Protein AF-A0A2V9UIF7-F1 (afdb_monomer_lite)

Radius of gyration: 17.03 Å; chains: 1; bounding box: 39×54×39 Å

Foldseek 3Di:
DFPDWDFPPPDDPDPPPPCVQQFAPCWDWEDQPQWIWIQHLVQRKIWIQGNVVRDIAIAHEPNQLAQDQDADPVRHRDPRPCGFKGFRDWEAANVRKIKTKMWTFDPPDPVTFIKIFMWTWDGDDRHIYTHTDPPQIDTLQDFQHWHGFDYDPRAWTWGDTRPDNIITTDGDRD

Structure (mmCIF, N/CA/C/O backbone):
data_AF-A0A2V9UIF7-F1
#
_entry.id   AF-A0A2V9UIF7-F1
#
loop_
_atom_site.group_PDB
_atom_site.id
_atom_site.type_symbol
_atom_site.label_atom_id
_atom_site.label_alt_id
_atom_site.label_comp_id
_atom_site.label_asym_id
_atom_site.label_entity_id
_atom_site.label_seq_id
_atom_site.pdbx_PDB_ins_code
_atom_site.Cartn_x
_atom_site.Cartn_y
_atom_site.Cartn_z
_atom_site.occupancy
_atom_site.B_iso_or_equiv
_atom_site.auth_seq_id
_atom_site.auth_comp_id
_atom_site.auth_asym_id
_atom_site.auth_atom_id
_atom_site.pdbx_PDB_model_num
ATOM 1 N N . MET A 1 1 ? 5.497 -16.562 -3.223 1.00 36.31 1 MET A N 1
ATOM 2 C CA . MET A 1 1 ? 5.143 -17.591 -4.225 1.00 36.31 1 MET A CA 1
ATOM 3 C C . MET A 1 1 ? 3.773 -17.199 -4.780 1.00 36.31 1 MET A C 1
ATOM 5 O O . MET A 1 1 ? 2.935 -16.810 -3.976 1.00 36.31 1 MET A O 1
ATOM 9 N N . VAL A 1 2 ? 3.589 -17.128 -6.105 1.00 33.69 2 VAL A N 1
ATOM 10 C CA . VAL A 1 2 ? 2.301 -16.751 -6.736 1.00 33.69 2 VAL A CA 1
ATOM 11 C C . VAL A 1 2 ? 1.400 -17.982 -6.725 1.00 33.69 2 VAL A C 1
ATOM 13 O O . VAL A 1 2 ? 1.823 -19.019 -7.225 1.00 33.69 2 VAL A O 1
ATOM 16 N N . ASN A 1 3 ? 0.200 -17.877 -6.151 1.00 44.84 3 ASN A N 1
ATOM 17 C CA . ASN A 1 3 ? -0.698 -19.029 -6.002 1.00 44.84 3 ASN A CA 1
ATOM 18 C C . ASN A 1 3 ? -1.681 -19.198 -7.178 1.00 44.84 3 ASN A C 1
ATOM 20 O O . ASN A 1 3 ? -2.231 -20.285 -7.325 1.00 44.84 3 ASN A O 1
ATOM 24 N N . SER A 1 4 ? -1.890 -18.174 -8.021 1.00 43.47 4 SER A N 1
ATOM 25 C CA . SER A 1 4 ? -2.714 -18.252 -9.243 1.00 43.47 4 SER A CA 1
ATOM 26 C C . SER A 1 4 ? -2.662 -16.961 -10.084 1.00 43.47 4 SER A C 1
ATOM 28 O O . SER A 1 4 ? -2.287 -15.892 -9.592 1.00 43.47 4 SER A O 1
ATOM 30 N N . THR A 1 5 ? -3.049 -17.066 -11.361 1.00 46.19 5 THR A N 1
ATOM 31 C CA . THR A 1 5 ? -3.206 -15.971 -12.339 1.00 46.19 5 THR A CA 1
ATOM 32 C C . THR A 1 5 ? -4.644 -15.954 -12.861 1.00 46.19 5 THR A C 1
ATOM 34 O O . THR A 1 5 ? -5.160 -17.008 -13.227 1.00 46.19 5 THR A O 1
ATOM 37 N N . LEU A 1 6 ? -5.283 -14.782 -12.928 1.00 45.22 6 LEU A N 1
ATOM 38 C CA . LEU A 1 6 ? -6.579 -14.595 -13.599 1.00 45.22 6 LEU A CA 1
ATOM 39 C C . LEU A 1 6 ? -6.398 -13.663 -14.798 1.00 45.22 6 LEU A C 1
ATOM 41 O O . LEU A 1 6 ? -5.840 -12.568 -14.669 1.00 45.22 6 LEU A O 1
ATOM 45 N N . GLU A 1 7 ? -6.878 -14.095 -15.964 1.00 45.44 7 GLU A N 1
ATOM 46 C CA . GLU A 1 7 ? -6.898 -13.252 -17.156 1.00 45.44 7 GLU A CA 1
ATOM 47 C C . GLU A 1 7 ? -7.922 -12.124 -17.000 1.00 45.44 7 GLU A C 1
ATOM 49 O O . GLU A 1 7 ? -9.018 -12.304 -16.475 1.00 45.44 7 GLU A O 1
ATOM 54 N N . ARG A 1 8 ? -7.576 -10.925 -17.476 1.00 39.56 8 ARG A N 1
ATOM 55 C CA . ARG A 1 8 ? -8.423 -9.726 -17.372 1.00 39.56 8 ARG A CA 1
ATOM 56 C C . ARG A 1 8 ? -9.758 -9.849 -18.134 1.00 39.56 8 ARG A C 1
ATOM 58 O O . ARG A 1 8 ? -10.656 -9.049 -17.900 1.00 39.56 8 ARG A O 1
ATOM 65 N N . THR A 1 9 ? -9.881 -10.835 -19.017 1.00 45.59 9 THR A N 1
ATOM 66 C CA . THR A 1 9 ? -11.020 -11.104 -19.908 1.00 45.59 9 THR A CA 1
ATOM 67 C C . THR A 1 9 ? -12.223 -11.760 -19.223 1.00 45.59 9 THR A C 1
ATOM 69 O O . THR A 1 9 ? -13.304 -11.756 -19.801 1.00 45.59 9 THR A O 1
ATOM 72 N N . THR A 1 10 ? -12.083 -12.301 -18.006 1.00 41.44 10 THR A N 1
ATOM 73 C CA . THR A 1 10 ? -13.185 -12.986 -17.292 1.00 41.44 10 THR A CA 1
ATOM 74 C C . THR A 1 10 ? -14.168 -12.055 -16.588 1.00 41.44 10 THR A C 1
ATOM 76 O O . THR A 1 10 ? -15.170 -12.520 -16.051 1.00 41.44 10 THR A O 1
ATOM 79 N N . PHE A 1 11 ? -13.901 -10.752 -16.567 1.00 40.41 11 PHE A N 1
ATOM 80 C CA . PHE A 1 11 ? -14.814 -9.760 -16.015 1.00 40.41 11 PHE A CA 1
ATOM 81 C C . PHE A 1 11 ? -15.377 -8.945 -17.176 1.00 40.41 11 PHE A C 1
ATOM 83 O O . PHE A 1 11 ? -14.605 -8.458 -18.006 1.00 40.41 11 PHE A O 1
ATOM 90 N N . GLU A 1 12 ? -16.706 -8.794 -17.245 1.00 34.66 12 GLU A N 1
ATOM 91 C CA . GLU A 1 12 ? -17.315 -7.785 -18.119 1.00 34.66 12 GLU A CA 1
ATOM 92 C C . GLU A 1 12 ? -16.580 -6.455 -17.907 1.00 34.66 12 GLU A C 1
ATOM 94 O O . GLU A 1 12 ? -16.177 -6.183 -16.768 1.00 34.66 12 GLU A O 1
ATOM 99 N N . PRO A 1 13 ? -16.361 -5.638 -18.956 1.00 39.19 13 PRO A N 1
ATOM 100 C CA . PRO A 1 13 ? -15.733 -4.335 -18.812 1.00 39.19 13 PRO A CA 1
ATOM 101 C C . PRO A 1 13 ? -16.632 -3.468 -17.935 1.00 39.19 13 PRO A C 1
ATOM 103 O O . PRO A 1 13 ? -17.484 -2.726 -18.418 1.00 39.19 13 PRO A O 1
ATOM 106 N N . TRP A 1 14 ? -16.457 -3.580 -16.620 1.00 33.12 14 TRP A N 1
ATOM 107 C CA . TRP A 1 14 ? -17.004 -2.633 -15.680 1.00 33.12 14 TRP A CA 1
ATOM 108 C C . TRP A 1 14 ? -16.521 -1.267 -16.153 1.00 33.12 14 TRP A C 1
ATOM 110 O O . TRP A 1 14 ? -15.328 -1.135 -16.472 1.00 33.12 14 TRP A O 1
ATOM 120 N N . PRO A 1 15 ? -17.401 -0.250 -16.218 1.00 32.09 15 PRO A N 1
ATOM 121 C CA . PRO A 1 15 ? -16.902 1.108 -16.284 1.00 32.09 15 PRO A CA 1
ATOM 122 C C . PRO A 1 15 ? -15.867 1.209 -15.156 1.00 32.09 15 PRO A C 1
ATOM 124 O O . PRO A 1 15 ? -16.179 0.804 -14.028 1.00 32.09 15 PRO A O 1
ATOM 127 N N . PRO A 1 16 ? -14.618 1.620 -15.449 1.00 35.62 16 PRO A N 1
ATOM 128 C CA . PRO A 1 16 ? -13.604 1.764 -14.418 1.00 35.62 16 PRO A CA 1
ATOM 129 C C . PRO A 1 16 ? -14.256 2.541 -13.275 1.00 35.62 16 PRO A C 1
ATOM 131 O O . PRO A 1 16 ? -14.984 3.495 -13.582 1.00 35.62 16 PRO A O 1
ATOM 134 N N . PRO A 1 17 ? -14.096 2.120 -12.002 1.00 33.16 17 PRO A N 1
ATOM 135 C CA . PRO A 1 17 ? -14.650 2.874 -10.881 1.00 33.16 17 PRO A CA 1
ATOM 136 C C . PRO A 1 17 ? -14.362 4.349 -11.138 1.00 33.16 17 PRO A C 1
ATOM 138 O O . PRO A 1 17 ? -13.232 4.663 -11.518 1.00 33.16 17 PRO A O 1
ATOM 141 N N . ALA A 1 18 ? -15.416 5.176 -11.083 1.00 26.81 18 ALA A N 1
ATOM 142 C CA . ALA A 1 18 ? -15.435 6.537 -11.610 1.00 26.81 18 ALA A CA 1
ATOM 143 C C . ALA A 1 18 ? -14.057 7.199 -11.488 1.00 26.81 18 ALA A C 1
ATOM 145 O O . ALA A 1 18 ? -13.495 7.261 -10.396 1.00 26.81 18 ALA A O 1
ATOM 146 N N . PHE A 1 19 ? -13.515 7.657 -12.619 1.00 35.12 19 PHE A N 1
ATOM 147 C CA . PHE A 1 19 ? -12.157 8.194 -12.792 1.00 35.12 19 PHE A CA 1
ATOM 148 C C . PHE A 1 19 ? -11.817 9.436 -11.930 1.00 35.12 19 PHE A C 1
ATOM 150 O O . PHE A 1 19 ? -10.807 10.092 -12.170 1.00 35.12 19 PHE A O 1
ATOM 157 N N . SER A 1 20 ? -12.613 9.784 -10.918 1.00 27.03 20 SER A N 1
ATOM 158 C CA . SER A 1 20 ? -12.243 10.765 -9.900 1.00 27.03 20 SER A CA 1
ATOM 159 C C . SER A 1 20 ? -11.117 10.200 -9.023 1.00 27.03 20 SER A C 1
ATOM 161 O O . SER A 1 20 ? -11.326 9.224 -8.304 1.00 27.03 20 SER A O 1
ATOM 163 N N . GLY A 1 21 ? -9.924 10.797 -9.087 1.00 35.56 21 GLY A N 1
ATOM 164 C CA . GLY A 1 21 ? -8.754 10.377 -8.299 1.00 35.56 21 GLY A CA 1
ATOM 165 C C . GLY A 1 21 ? -7.797 9.428 -9.026 1.00 35.56 21 GLY A C 1
ATOM 166 O O . GLY A 1 21 ? -6.934 8.809 -8.397 1.00 35.56 21 GLY A O 1
ATOM 167 N N . HIS A 1 22 ? -7.919 9.292 -10.352 1.00 33.53 22 HIS A N 1
ATOM 168 C CA . HIS A 1 22 ? -6.868 8.647 -11.128 1.00 33.53 22 HIS A CA 1
ATOM 169 C C . HIS A 1 22 ? -5.583 9.471 -10.974 1.00 33.53 22 HIS A C 1
ATOM 171 O O . HIS A 1 22 ? -5.521 10.638 -11.333 1.00 33.53 22 HIS A O 1
ATOM 177 N N . ASP A 1 23 ? -4.590 8.817 -10.386 1.00 42.03 23 ASP A N 1
ATOM 178 C CA . ASP A 1 23 ? -3.227 9.261 -10.124 1.00 42.03 23 ASP A CA 1
ATOM 179 C C . ASP A 1 23 ? -2.872 9.841 -8.755 1.00 42.03 23 ASP A C 1
ATOM 181 O O . ASP A 1 23 ? -1.688 9.840 -8.408 1.00 42.03 23 ASP A O 1
ATOM 185 N N . PHE A 1 24 ? -3.853 10.157 -7.918 1.00 51.91 24 PHE A N 1
ATOM 186 C CA . PHE A 1 24 ? -3.606 10.854 -6.661 1.00 51.91 24 PHE A CA 1
ATOM 187 C C . PHE A 1 24 ? -4.573 10.360 -5.580 1.00 51.91 24 PHE A C 1
ATOM 189 O O . PHE A 1 24 ? -5.742 10.745 -5.575 1.00 51.91 24 PHE A O 1
ATOM 196 N N . PRO A 1 25 ? -4.158 9.442 -4.687 1.00 54.38 25 PRO A N 1
ATOM 197 C CA . PRO A 1 25 ? -4.992 9.051 -3.565 1.00 54.38 25 PRO A CA 1
ATOM 198 C C . PRO A 1 25 ? -4.930 10.135 -2.477 1.00 54.38 25 PRO A C 1
ATOM 200 O O . PRO A 1 25 ? -4.446 9.873 -1.381 1.00 54.38 25 PRO A O 1
ATOM 203 N N . ASP A 1 26 ? -5.418 11.344 -2.773 1.00 58.34 26 ASP A N 1
ATOM 204 C CA . ASP A 1 26 ? -5.576 12.449 -1.805 1.00 58.34 26 ASP A CA 1
ATOM 205 C C . ASP A 1 26 ? -6.397 11.969 -0.618 1.00 58.34 26 ASP A C 1
ATOM 207 O O . ASP A 1 26 ? -6.116 12.281 0.537 1.00 58.34 26 ASP A O 1
ATOM 211 N N . LEU A 1 27 ? -7.390 11.142 -0.943 1.00 59.88 27 LEU A N 1
ATOM 212 C CA . LEU A 1 27 ? -8.204 10.409 -0.010 1.00 59.88 27 LEU A CA 1
ATOM 213 C C . LEU A 1 27 ? -8.473 9.018 -0.582 1.00 59.88 27 LEU A C 1
ATOM 215 O O . LEU A 1 27 ? -9.134 8.865 -1.608 1.00 59.88 27 LEU A O 1
ATOM 219 N N . THR A 1 28 ? -7.967 7.976 0.071 1.00 72.50 28 THR A N 1
ATOM 220 C CA . THR A 1 28 ? -8.310 6.594 -0.281 1.00 72.50 28 THR A CA 1
ATOM 221 C C . THR A 1 28 ? -8.951 5.888 0.890 1.00 72.50 28 THR A C 1
ATOM 223 O O . THR A 1 28 ? -8.316 5.675 1.916 1.00 72.50 28 THR A O 1
ATOM 226 N N . MET A 1 29 ? -10.198 5.466 0.692 1.00 76.44 29 MET A N 1
ATOM 227 C CA . MET A 1 29 ? -10.956 4.683 1.659 1.00 76.44 29 MET A CA 1
ATOM 228 C C . MET A 1 29 ? -10.879 3.195 1.318 1.00 76.44 29 MET A C 1
ATOM 230 O O . MET A 1 29 ? -11.037 2.794 0.159 1.00 76.44 29 MET A O 1
ATOM 234 N N . ARG A 1 30 ? -10.645 2.364 2.331 1.00 79.19 30 ARG A N 1
ATOM 235 C CA . ARG A 1 30 ? -10.631 0.903 2.230 1.00 79.19 30 ARG A CA 1
ATOM 236 C C . ARG A 1 30 ? -11.383 0.306 3.403 1.00 79.19 30 ARG A C 1
ATOM 238 O O . ARG A 1 30 ? -11.119 0.646 4.550 1.00 79.19 30 ARG A O 1
ATOM 245 N N . CYS A 1 31 ? -12.292 -0.610 3.110 1.00 76.31 31 CYS A N 1
ATOM 246 C CA . CYS A 1 31 ? -13.005 -1.362 4.130 1.00 76.31 31 CYS A CA 1
ATOM 247 C C . CYS A 1 31 ? -12.380 -2.750 4.246 1.00 76.31 31 CYS A C 1
ATOM 249 O O . CYS A 1 31 ? -12.178 -3.414 3.233 1.00 76.31 31 CYS A O 1
ATOM 251 N N . ALA A 1 32 ? -12.119 -3.190 5.471 1.00 78.81 32 ALA A N 1
ATOM 252 C CA . ALA A 1 32 ? -11.783 -4.573 5.774 1.00 78.81 32 ALA A CA 1
ATOM 253 C C . ALA A 1 32 ? -12.613 -5.005 6.984 1.00 78.81 32 ALA A C 1
ATOM 255 O O . ALA A 1 32 ? -12.398 -4.558 8.114 1.00 78.81 32 ALA A O 1
ATOM 256 N N . ARG A 1 33 ? -13.632 -5.834 6.739 1.00 82.88 33 ARG A N 1
ATOM 257 C CA . ARG A 1 33 ? -14.637 -6.234 7.738 1.00 82.88 33 ARG A CA 1
ATOM 258 C C . ARG A 1 33 ? -15.260 -5.036 8.471 1.00 82.88 33 ARG A C 1
ATOM 260 O O . ARG A 1 33 ? -16.102 -4.341 7.918 1.00 82.88 33 ARG A O 1
ATOM 267 N N . LYS A 1 34 ? -14.871 -4.822 9.735 1.00 85.94 34 LYS A N 1
ATOM 268 C CA . LYS A 1 34 ? -15.376 -3.766 10.631 1.00 85.94 34 LYS A CA 1
ATOM 269 C C . LYS A 1 34 ? -14.408 -2.585 10.769 1.00 85.94 34 LYS A C 1
ATOM 271 O O . LYS A 1 34 ? -14.615 -1.735 11.632 1.00 85.94 34 LYS A O 1
ATOM 276 N N . LEU A 1 35 ? -13.343 -2.552 9.975 1.00 88.94 35 LEU A N 1
ATOM 277 C CA . LEU A 1 35 ? -12.367 -1.471 9.946 1.00 88.94 35 LEU A CA 1
ATOM 278 C C . LEU A 1 35 ? -12.529 -0.681 8.652 1.00 88.94 35 LEU A C 1
ATOM 280 O O . LEU A 1 35 ? -12.514 -1.247 7.558 1.00 88.94 35 LEU A O 1
ATOM 284 N N . LEU A 1 36 ? -12.664 0.632 8.795 1.00 89.56 36 LEU A N 1
ATOM 285 C CA . LEU A 1 36 ? -12.546 1.589 7.708 1.00 89.56 36 LEU A CA 1
ATOM 286 C C . LEU A 1 36 ? -11.178 2.259 7.818 1.00 89.56 36 LEU A C 1
ATOM 288 O O . LEU A 1 36 ? -10.914 2.959 8.789 1.00 89.56 36 LEU A O 1
ATOM 292 N N . GLY A 1 37 ? -10.322 2.025 6.835 1.00 89.94 37 GLY A N 1
ATOM 293 C CA . GLY A 1 37 ? -9.018 2.651 6.690 1.00 89.94 37 GLY A CA 1
ATOM 294 C C . GLY A 1 37 ? -9.092 3.796 5.691 1.00 89.94 37 GLY A C 1
ATOM 295 O O . GLY A 1 37 ? -9.709 3.658 4.632 1.00 89.94 37 GLY A O 1
ATOM 296 N N . ILE A 1 38 ? -8.479 4.923 6.024 1.00 87.62 38 ILE A N 1
ATOM 297 C CA . ILE A 1 38 ? -8.443 6.125 5.200 1.00 87.62 38 ILE A CA 1
ATOM 298 C C . ILE A 1 38 ? -6.994 6.590 5.120 1.00 87.62 38 ILE A C 1
ATOM 300 O O . ILE A 1 38 ? -6.385 6.904 6.139 1.00 87.62 38 ILE A O 1
ATOM 304 N N . TYR A 1 39 ? -6.451 6.644 3.909 1.00 86.62 39 TYR A N 1
ATOM 305 C CA . TYR A 1 39 ? -5.219 7.378 3.645 1.00 86.62 39 TYR A CA 1
ATOM 306 C C . TYR A 1 39 ? -5.579 8.806 3.241 1.00 86.62 39 TYR A C 1
ATOM 308 O O . TYR A 1 39 ? -6.339 8.973 2.288 1.00 86.62 39 TYR A O 1
ATOM 316 N N . GLU A 1 40 ? -5.050 9.796 3.957 1.00 81.56 40 GLU A N 1
ATOM 317 C CA . GLU A 1 40 ? -5.161 11.220 3.633 1.00 81.56 40 GLU A CA 1
ATOM 318 C C . GLU A 1 40 ? -3.791 11.723 3.149 1.00 81.56 40 GLU A C 1
ATOM 320 O O . GLU A 1 40 ? -2.861 11.900 3.936 1.00 81.56 40 GLU A O 1
ATOM 325 N N . GLY A 1 41 ? -3.648 11.928 1.840 1.00 74.44 41 GLY A N 1
ATOM 326 C CA . GLY A 1 41 ? -2.383 12.303 1.204 1.00 74.44 41 GLY A CA 1
ATOM 327 C C . GLY A 1 41 ? -1.951 13.746 1.469 1.00 74.44 41 GLY A C 1
ATOM 328 O O . GLY A 1 41 ? -0.758 14.024 1.514 1.00 74.44 41 GLY A O 1
ATOM 329 N N . ALA A 1 42 ? -2.896 14.662 1.704 1.00 71.31 42 ALA A N 1
ATOM 330 C CA . ALA A 1 42 ? -2.588 16.065 2.000 1.00 71.31 42 ALA A CA 1
ATOM 331 C C . ALA A 1 42 ? -1.905 16.238 3.366 1.00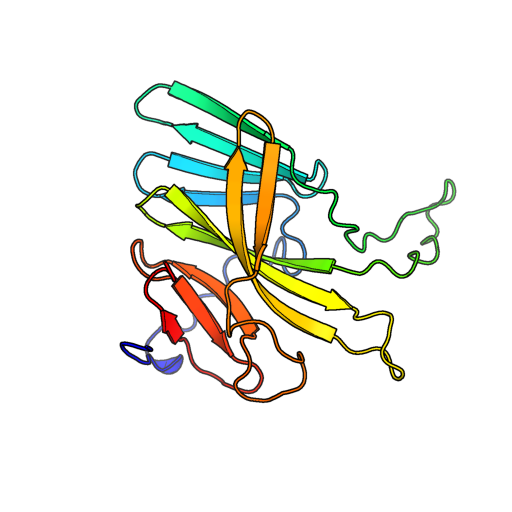 71.31 42 ALA A C 1
ATOM 333 O O . ALA A 1 42 ? -1.037 17.094 3.542 1.00 71.31 42 ALA A O 1
ATOM 334 N N . SER A 1 43 ? -2.299 15.416 4.340 1.00 74.06 43 SER A N 1
ATOM 335 C CA . SER A 1 43 ? -1.724 15.418 5.682 1.00 74.06 43 SER A CA 1
ATOM 336 C C . SER A 1 43 ? -0.663 14.326 5.868 1.00 74.06 43 SER A C 1
ATOM 338 O O . SER A 1 43 ? 0.043 14.359 6.875 1.00 74.06 43 SER A O 1
ATOM 340 N N . ASP A 1 44 ? -0.515 13.397 4.919 1.00 80.81 44 ASP A N 1
ATOM 341 C CA . ASP A 1 44 ? 0.245 12.152 5.060 1.00 80.81 44 ASP A CA 1
ATOM 342 C C . ASP A 1 44 ? -0.138 11.398 6.338 1.00 80.81 44 ASP A C 1
ATOM 344 O O . ASP A 1 44 ? 0.666 11.182 7.248 1.00 80.81 44 ASP A O 1
ATOM 348 N N . GLU A 1 45 ? -1.407 11.008 6.423 1.00 87.62 45 GLU A N 1
ATOM 349 C CA . GLU A 1 45 ? -1.953 10.292 7.573 1.00 87.62 45 GLU A CA 1
ATOM 350 C C . GLU A 1 45 ? -2.664 9.010 7.1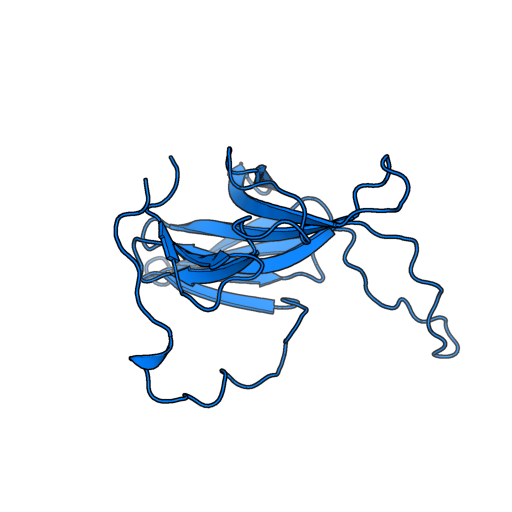57 1.00 87.62 45 GLU A C 1
ATOM 352 O O . GLU A 1 45 ? -3.308 8.920 6.111 1.00 87.62 45 GLU A O 1
ATOM 357 N N . TRP A 1 46 ? -2.562 8.003 8.021 1.00 92.31 46 TRP A N 1
ATOM 358 C CA . TRP A 1 46 ? -3.434 6.840 7.988 1.00 92.31 46 TRP A CA 1
ATOM 359 C C . TRP A 1 46 ? -4.409 6.925 9.155 1.00 92.31 46 TRP A C 1
ATOM 361 O O . TRP A 1 46 ? -4.000 7.066 10.308 1.00 92.31 46 TRP A O 1
ATOM 371 N N . VAL A 1 47 ? -5.698 6.833 8.862 1.00 92.88 47 VAL A N 1
ATOM 372 C CA . VAL A 1 47 ? -6.774 6.871 9.849 1.00 92.88 47 VAL A CA 1
ATOM 373 C C . VAL A 1 47 ? -7.521 5.551 9.797 1.00 92.88 47 VAL A C 1
ATOM 375 O O . VAL A 1 47 ? -7.902 5.092 8.725 1.00 92.88 47 VAL A O 1
ATOM 378 N N . GLU A 1 48 ? -7.768 4.951 10.955 1.00 94.06 48 GLU A N 1
ATOM 379 C CA . GLU A 1 48 ? -8.638 3.785 11.076 1.00 94.06 48 GLU A CA 1
ATOM 380 C C . GLU A 1 48 ? -9.816 4.095 11.972 1.00 94.06 48 GLU A C 1
ATOM 382 O O . GLU A 1 48 ? -9.666 4.592 13.087 1.00 94.06 48 GLU A O 1
ATOM 387 N N . TYR A 1 49 ? -10.996 3.743 11.487 1.00 91.69 49 TYR A N 1
ATOM 388 C CA . TYR A 1 49 ? -12.222 3.773 12.250 1.00 91.69 49 TYR A CA 1
ATOM 389 C C . TYR A 1 49 ? -12.735 2.348 12.445 1.00 91.69 49 TYR A C 1
ATOM 391 O O . TYR A 1 49 ? -13.062 1.639 11.490 1.00 91.69 49 TYR A O 1
ATOM 399 N N . ASN A 1 50 ? -12.779 1.913 13.702 1.00 91.62 50 ASN A N 1
ATOM 400 C CA . ASN A 1 50 ? -13.282 0.605 14.083 1.00 91.62 50 ASN A CA 1
ATOM 401 C C . ASN A 1 50 ? -14.773 0.699 14.410 1.00 91.62 50 ASN A C 1
ATOM 403 O O . ASN A 1 50 ? -15.163 1.181 15.473 1.00 91.62 50 ASN A O 1
ATOM 407 N N . LEU A 1 51 ? -15.597 0.167 13.508 1.00 87.44 51 LEU A N 1
ATOM 408 C CA . LEU A 1 51 ? -17.057 0.176 13.599 1.00 87.44 51 LEU A CA 1
ATOM 409 C C . LEU A 1 51 ? -17.582 -0.598 14.815 1.00 87.44 51 LEU A C 1
ATOM 411 O O . LEU A 1 51 ? -18.661 -0.299 15.311 1.00 87.44 51 LEU A O 1
ATOM 415 N N . SER A 1 52 ? -16.842 -1.598 15.308 1.00 88.75 52 SER A N 1
ATOM 416 C CA . SER A 1 52 ? -17.284 -2.396 16.462 1.00 88.75 52 SER A CA 1
ATOM 417 C C . SER A 1 52 ? -17.092 -1.688 17.798 1.00 88.75 52 SER A C 1
ATOM 419 O O . SER A 1 52 ? -17.869 -1.907 18.721 1.00 88.75 52 SER A O 1
ATOM 421 N N . THR A 1 53 ? -16.062 -0.850 17.903 1.00 92.25 53 THR A N 1
ATOM 422 C CA . THR A 1 53 ? -15.724 -0.139 19.141 1.00 92.25 53 THR A CA 1
ATOM 423 C C . THR A 1 53 ? -16.050 1.347 19.073 1.00 92.25 53 THR A C 1
ATOM 425 O O . THR A 1 53 ? -15.914 2.033 20.083 1.00 92.25 53 THR A O 1
ATOM 428 N N . ASN A 1 54 ? -16.477 1.841 17.905 1.00 91.44 54 ASN A N 1
ATOM 429 C CA . ASN A 1 54 ? -16.676 3.258 17.612 1.00 91.44 54 ASN A CA 1
ATOM 430 C C . ASN A 1 54 ? -15.437 4.102 17.969 1.00 91.44 54 ASN A C 1
ATOM 432 O O . ASN A 1 54 ? -15.541 5.194 18.525 1.00 91.44 54 ASN A O 1
ATOM 436 N N . ARG A 1 55 ? -14.240 3.559 17.709 1.00 94.81 55 ARG A N 1
ATOM 437 C CA . ARG A 1 55 ? -12.964 4.221 18.005 1.00 94.81 55 ARG A CA 1
ATOM 438 C C . ARG A 1 55 ? -12.251 4.617 16.729 1.00 94.81 55 ARG A C 1
ATOM 440 O O . ARG A 1 55 ? -12.186 3.836 15.781 1.00 94.81 55 ARG A O 1
ATOM 447 N N . LEU A 1 56 ? -11.676 5.813 16.764 1.00 93.62 56 LEU A N 1
ATOM 448 C CA . LEU A 1 56 ? -10.797 6.338 15.733 1.00 93.62 56 LEU A CA 1
ATOM 449 C C . LEU A 1 56 ? -9.347 6.246 16.211 1.00 93.62 56 LEU A C 1
ATOM 451 O O . LEU A 1 56 ? -9.039 6.514 17.372 1.00 93.62 56 LEU A O 1
ATOM 455 N N . SER A 1 57 ? -8.455 5.844 15.319 1.00 94.44 57 SER A N 1
ATOM 456 C CA . SER A 1 57 ? -7.009 5.835 15.524 1.00 94.44 57 SER A CA 1
ATOM 457 C C . SER A 1 57 ? -6.339 6.488 14.325 1.00 94.44 57 SER A C 1
ATOM 459 O O . SER A 1 57 ? -6.846 6.401 13.208 1.00 94.44 57 SER A O 1
ATOM 461 N N . ARG A 1 58 ? -5.235 7.194 14.561 1.00 94.62 58 ARG A N 1
ATOM 462 C CA . ARG A 1 58 ? -4.536 7.979 13.543 1.00 94.62 58 ARG A CA 1
ATOM 463 C C . ARG A 1 58 ? -3.038 7.770 13.685 1.00 94.62 58 ARG A C 1
ATOM 465 O O . ARG A 1 58 ? -2.529 7.744 14.802 1.00 94.62 58 ARG A O 1
ATOM 472 N N . TRP A 1 59 ? -2.366 7.655 12.547 1.00 95.44 59 TRP A N 1
ATOM 473 C CA . TRP A 1 59 ? -0.920 7.543 12.452 1.00 95.44 59 TRP A CA 1
ATOM 474 C C . TRP A 1 59 ? -0.388 8.570 11.469 1.00 95.44 59 TRP A C 1
ATOM 476 O O . TRP A 1 59 ? -0.791 8.584 10.303 1.00 95.44 59 TRP A O 1
ATOM 486 N N . LYS A 1 60 ? 0.537 9.407 11.937 1.00 92.50 60 LYS A N 1
ATOM 487 C CA . LYS A 1 60 ? 1.270 10.337 11.083 1.00 92.50 60 LYS A CA 1
ATOM 488 C C . LYS A 1 60 ? 2.337 9.582 10.302 1.00 92.50 60 LYS A C 1
ATOM 490 O O . LYS A 1 60 ? 3.137 8.864 10.902 1.00 92.50 60 LYS A O 1
ATOM 495 N N . LEU A 1 61 ? 2.353 9.747 8.986 1.00 89.19 61 LEU A N 1
ATOM 496 C CA . LEU A 1 61 ? 3.289 9.072 8.094 1.00 89.19 61 LEU A CA 1
ATOM 497 C C . LEU A 1 61 ? 4.440 10.014 7.705 1.00 89.19 61 LEU A C 1
ATOM 499 O O . LEU A 1 61 ? 4.277 11.239 7.743 1.00 89.19 61 LEU A O 1
ATOM 503 N N . PRO A 1 62 ? 5.615 9.477 7.321 1.00 83.75 62 PRO A N 1
ATOM 504 C CA . PRO A 1 62 ? 6.678 10.263 6.727 1.00 83.75 62 PRO A CA 1
ATOM 505 C C . PRO A 1 62 ? 6.130 11.044 5.547 1.00 83.75 62 PRO A C 1
ATOM 507 O O . PRO A 1 62 ? 5.503 10.438 4.670 1.00 83.75 62 PRO A O 1
ATOM 510 N N . LYS A 1 63 ? 6.419 1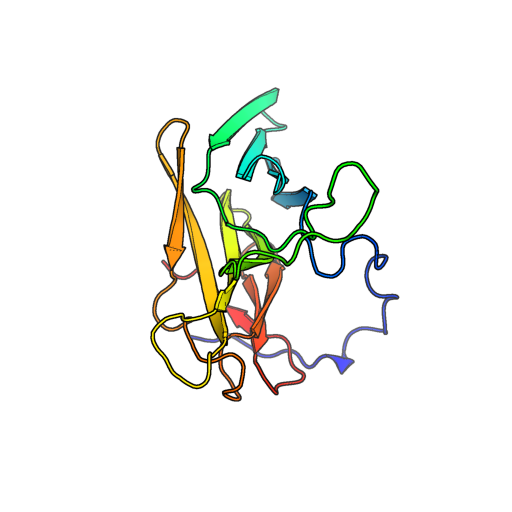2.351 5.522 1.00 72.25 63 LYS A N 1
ATOM 511 C CA . LYS A 1 63 ? 6.037 13.218 4.411 1.00 72.25 63 LYS A CA 1
ATOM 512 C C . LYS A 1 63 ? 6.457 12.560 3.111 1.00 72.25 63 LYS A C 1
ATOM 514 O O . LYS A 1 63 ? 7.650 12.365 2.859 1.00 72.25 63 LYS A O 1
ATOM 519 N N . GLN A 1 64 ? 5.470 12.183 2.318 1.00 66.56 64 GLN A N 1
ATOM 520 C CA . GLN A 1 64 ? 5.721 11.833 0.947 1.00 66.56 64 GLN A CA 1
ATOM 521 C C . GLN A 1 64 ? 5.730 13.171 0.236 1.00 66.56 64 GLN A C 1
ATOM 523 O O . GLN A 1 64 ? 4.778 13.941 0.279 1.00 66.56 64 GLN A O 1
ATOM 528 N N . ASP A 1 65 ? 6.876 13.497 -0.334 1.00 59.09 65 ASP A N 1
ATOM 529 C CA . ASP A 1 65 ? 7.043 14.646 -1.201 1.00 59.09 65 ASP A CA 1
ATOM 530 C C . ASP A 1 65 ? 6.192 14.417 -2.469 1.00 59.09 65 ASP A C 1
ATOM 532 O O . ASP A 1 65 ? 6.723 14.093 -3.533 1.00 59.09 65 ASP A O 1
ATOM 536 N N . HIS A 1 66 ? 4.865 14.480 -2.329 1.00 53.62 66 HIS A N 1
ATOM 537 C CA . HIS A 1 66 ? 3.919 14.234 -3.403 1.00 53.62 66 HIS A CA 1
ATOM 538 C C . HIS A 1 66 ? 4.095 15.333 -4.451 1.00 53.62 66 HIS A C 1
ATOM 540 O O . HIS A 1 66 ? 4.240 16.506 -4.092 1.00 53.62 66 HIS A O 1
ATOM 546 N N . PRO A 1 67 ? 4.119 14.977 -5.744 1.00 51.31 67 PRO A N 1
ATOM 547 C CA . PRO A 1 67 ? 4.258 15.942 -6.819 1.00 51.31 67 PRO A CA 1
ATOM 548 C C . PRO A 1 67 ? 2.919 16.656 -7.026 1.00 51.31 67 PRO A C 1
ATOM 550 O O . PRO A 1 67 ? 2.180 16.341 -7.953 1.00 51.31 67 PRO A O 1
ATOM 553 N N . TRP A 1 68 ? 2.583 17.601 -6.156 1.00 50.25 68 TRP A N 1
ATOM 554 C CA . TRP A 1 68 ? 1.573 18.598 -6.492 1.00 50.25 68 TRP A CA 1
ATOM 555 C C . TRP A 1 68 ? 2.224 19.670 -7.365 1.00 50.25 68 TRP A C 1
ATOM 557 O O . TRP A 1 68 ? 3.384 20.035 -7.153 1.00 50.25 68 TRP A O 1
ATOM 567 N N . ALA A 1 69 ? 1.469 20.191 -8.331 1.00 49.94 69 ALA A N 1
ATOM 568 C CA . ALA A 1 69 ? 1.701 21.546 -8.801 1.00 49.94 69 ALA A CA 1
ATOM 569 C C . ALA A 1 69 ? 1.460 22.466 -7.597 1.00 49.94 69 ALA A C 1
ATOM 571 O O . ALA A 1 69 ? 0.324 22.628 -7.154 1.00 49.94 69 ALA A O 1
ATOM 572 N N . GLU A 1 70 ? 2.526 22.997 -7.007 1.00 49.94 70 GLU A N 1
ATOM 573 C CA . GLU A 1 70 ? 2.375 24.169 -6.152 1.00 49.94 70 GLU A CA 1
ATOM 574 C C . GLU A 1 70 ? 2.004 25.330 -7.084 1.00 49.94 70 GLU A C 1
ATOM 576 O O . GLU A 1 70 ? 2.508 25.397 -8.202 1.00 49.94 70 GLU A O 1
ATOM 581 N N . TYR A 1 71 ? 1.086 26.201 -6.681 1.00 52.03 71 TYR A N 1
ATOM 582 C CA . TYR A 1 71 ? 0.725 27.382 -7.463 1.00 52.03 71 TYR A CA 1
ATOM 583 C C . TYR A 1 71 ? 1.218 28.616 -6.723 1.00 52.03 71 TYR A C 1
ATOM 585 O O . TYR A 1 71 ? 1.168 28.662 -5.492 1.00 52.03 71 TYR A O 1
ATOM 593 N N . ASP A 1 72 ? 1.724 29.601 -7.453 1.00 59.53 72 ASP A N 1
ATOM 594 C CA . ASP A 1 72 ? 2.077 30.878 -6.854 1.00 59.53 72 ASP A CA 1
ATOM 595 C C . ASP A 1 72 ? 0.811 31.705 -6.554 1.00 59.53 72 ASP A C 1
ATOM 597 O O . ASP A 1 72 ? -0.317 31.326 -6.886 1.00 59.53 72 ASP A O 1
ATOM 601 N N . ASN A 1 73 ? 0.981 32.870 -5.930 1.00 61.34 73 ASN A N 1
ATOM 602 C CA . ASN A 1 73 ? -0.139 33.758 -5.594 1.00 61.34 73 ASN A CA 1
ATOM 603 C C . ASN A 1 73 ? -0.860 34.349 -6.827 1.00 61.34 73 ASN A C 1
ATOM 605 O O . ASN A 1 73 ? -1.840 35.074 -6.661 1.00 61.34 73 ASN A O 1
ATOM 609 N N . HIS A 1 74 ? -0.384 34.063 -8.041 1.00 60.06 74 HIS A N 1
ATOM 610 C CA . HIS A 1 74 ? -0.962 34.488 -9.313 1.00 60.06 74 HIS A CA 1
ATOM 611 C C . HIS A 1 74 ? -1.652 33.330 -10.051 1.00 60.06 74 HIS A C 1
ATOM 613 O O . HIS A 1 74 ? -2.216 33.548 -11.120 1.00 60.06 74 HIS A O 1
ATOM 619 N N . GLY A 1 75 ? -1.666 32.122 -9.471 1.00 51.81 75 GLY A N 1
ATOM 620 C CA . GLY A 1 75 ? -2.264 30.935 -10.082 1.00 51.81 75 GLY A CA 1
ATOM 621 C C . GLY A 1 75 ? -1.370 30.262 -11.125 1.00 51.81 75 GLY A C 1
ATOM 622 O O . GLY A 1 75 ? -1.844 29.384 -11.846 1.00 51.81 75 GLY A O 1
ATOM 623 N N . GLU A 1 76 ? -0.091 30.634 -11.198 1.00 53.72 76 GLU A N 1
ATOM 624 C CA . GLU A 1 76 ? 0.887 29.996 -12.075 1.00 53.72 76 GLU A CA 1
ATOM 625 C C . GLU A 1 76 ? 1.450 28.740 -11.412 1.00 53.72 76 GLU A C 1
ATOM 627 O O . GLU A 1 76 ? 1.729 28.729 -10.212 1.00 53.72 76 GLU A O 1
ATOM 632 N N . VAL A 1 77 ? 1.644 27.671 -12.190 1.00 54.00 77 VAL A N 1
ATOM 633 C CA . VAL A 1 77 ? 2.262 26.433 -11.693 1.00 54.00 77 VAL A CA 1
ATOM 634 C C . VAL A 1 77 ? 3.714 26.732 -11.319 1.00 54.00 77 VAL A C 1
ATOM 636 O O . VAL A 1 77 ? 4.559 26.956 -12.188 1.00 54.00 77 VAL A O 1
ATOM 639 N N . LEU A 1 78 ? 4.021 26.704 -10.024 1.00 51.94 78 LEU A N 1
ATOM 640 C CA . LEU A 1 78 ? 5.389 26.714 -9.537 1.00 51.94 78 LEU A CA 1
ATOM 641 C C . LEU A 1 78 ? 6.106 25.494 -10.125 1.00 51.94 78 LEU A C 1
ATOM 643 O O . LEU A 1 78 ? 5.549 24.390 -10.124 1.00 51.94 78 LEU A O 1
ATOM 647 N N . PRO A 1 79 ? 7.338 25.660 -10.635 1.00 49.78 79 PRO A N 1
ATOM 648 C CA . PRO A 1 79 ? 8.121 24.544 -11.130 1.00 49.78 79 PRO A CA 1
ATOM 649 C C . PRO A 1 79 ? 8.260 23.531 -9.997 1.00 49.78 79 PRO A C 1
ATOM 651 O O . PRO A 1 79 ? 8.950 23.796 -9.013 1.00 49.78 79 PRO A O 1
ATOM 654 N N . ILE A 1 80 ? 7.554 22.401 -10.136 1.00 48.50 80 ILE A N 1
ATOM 655 C CA . ILE A 1 80 ? 7.475 21.338 -9.135 1.00 48.50 80 ILE A CA 1
ATOM 656 C C . ILE A 1 80 ? 8.917 21.033 -8.727 1.00 48.50 80 ILE A C 1
ATOM 658 O O . ILE A 1 80 ? 9.686 20.562 -9.576 1.00 48.50 80 ILE A O 1
ATOM 662 N N . PRO A 1 81 ? 9.346 21.321 -7.482 1.00 45.72 81 PRO A N 1
ATOM 663 C CA . PRO A 1 81 ? 10.666 20.895 -7.062 1.00 45.72 81 PRO A CA 1
ATOM 664 C C . PRO A 1 81 ? 10.681 19.384 -7.256 1.00 45.72 81 PRO A C 1
ATOM 666 O O . PRO A 1 81 ? 9.804 18.716 -6.729 1.00 45.72 81 PRO A O 1
ATOM 669 N N . TYR A 1 82 ? 11.604 18.864 -8.069 1.00 47.34 82 TYR A N 1
ATOM 670 C CA . TYR A 1 82 ? 11.764 17.444 -8.405 1.00 47.34 82 TYR A CA 1
ATOM 671 C C . TYR A 1 82 ? 11.564 16.540 -7.173 1.00 47.34 82 TYR A C 1
ATOM 673 O O . TYR A 1 82 ? 12.507 16.262 -6.420 1.00 47.34 82 TYR A O 1
ATOM 681 N N . ARG A 1 83 ? 10.327 16.101 -6.937 1.00 53.56 83 ARG A N 1
ATOM 682 C CA . ARG A 1 83 ? 9.901 15.432 -5.709 1.00 53.56 83 ARG A CA 1
ATOM 683 C C . ARG A 1 83 ? 9.434 14.022 -6.032 1.00 53.56 83 ARG A C 1
ATOM 685 O O . ARG A 1 83 ? 8.888 13.735 -7.094 1.00 53.56 83 ARG A O 1
ATOM 692 N N . ARG A 1 84 ? 9.900 13.112 -5.177 1.00 65.25 84 ARG A N 1
ATOM 693 C CA . ARG A 1 84 ? 10.503 11.853 -5.618 1.00 65.25 84 ARG A CA 1
ATOM 694 C C . ARG A 1 84 ? 9.597 10.654 -5.485 1.00 65.25 84 ARG A C 1
ATOM 696 O O . ARG A 1 84 ? 9.989 9.638 -6.018 1.00 65.25 84 ARG A O 1
ATOM 703 N N . THR A 1 85 ? 8.464 10.706 -4.799 1.00 74.12 85 THR A N 1
ATOM 704 C CA . THR A 1 85 ? 7.713 9.491 -4.460 1.00 74.12 85 THR A CA 1
ATOM 705 C C . THR A 1 85 ? 6.222 9.747 -4.555 1.00 74.12 85 THR A C 1
ATOM 707 O O . THR A 1 85 ? 5.726 10.737 -4.034 1.00 74.12 85 THR A O 1
ATOM 710 N N . ARG A 1 86 ? 5.511 8.830 -5.204 1.00 78.06 86 ARG A N 1
ATOM 711 C CA . ARG A 1 86 ? 4.067 8.864 -5.401 1.00 78.06 86 ARG A CA 1
ATOM 712 C C . ARG A 1 86 ? 3.460 7.547 -4.942 1.00 78.06 86 ARG A C 1
ATOM 714 O O . ARG A 1 86 ? 3.917 6.487 -5.367 1.00 78.06 86 ARG A O 1
ATOM 721 N N . ILE A 1 87 ? 2.394 7.606 -4.146 1.00 81.81 87 ILE A N 1
ATOM 722 C CA . ILE A 1 87 ? 1.570 6.429 -3.846 1.00 81.81 87 ILE A CA 1
ATOM 723 C C . ILE A 1 87 ? 0.573 6.233 -4.992 1.00 81.81 87 ILE A C 1
ATOM 725 O O . ILE A 1 87 ? -0.241 7.102 -5.281 1.00 81.81 87 ILE A O 1
ATOM 729 N N . SER A 1 88 ? 0.647 5.095 -5.678 1.00 80.12 88 SER A N 1
ATOM 730 C CA . SER A 1 88 ? -0.187 4.775 -6.846 1.00 80.12 88 SER A CA 1
ATOM 731 C C . SER A 1 88 ? -1.373 3.860 -6.520 1.00 80.12 88 SER A C 1
ATOM 733 O O . SER A 1 88 ? -2.265 3.671 -7.353 1.00 80.12 88 SER A O 1
ATOM 735 N N . GLY A 1 89 ? -1.411 3.307 -5.310 1.00 84.00 89 GLY A N 1
ATOM 736 C CA . GLY A 1 89 ? -2.485 2.445 -4.833 1.00 84.00 89 GLY A CA 1
ATOM 737 C C . GLY A 1 89 ? -2.304 2.094 -3.364 1.00 84.00 89 GLY A C 1
ATOM 738 O O . GLY A 1 89 ? -1.179 1.993 -2.888 1.00 84.00 89 GLY A O 1
ATOM 739 N N . VAL A 1 90 ? -3.416 1.905 -2.656 1.00 88.75 90 VAL A N 1
ATOM 740 C CA . VAL A 1 90 ? -3.464 1.481 -1.249 1.00 88.75 90 VAL A CA 1
ATOM 741 C C . VAL A 1 90 ? -4.480 0.348 -1.126 1.00 88.75 90 VAL A C 1
ATOM 743 O O . VAL A 1 90 ? -5.537 0.399 -1.764 1.00 88.75 90 VAL A O 1
ATOM 746 N N . ALA A 1 91 ? -4.183 -0.668 -0.320 1.00 89.00 91 ALA A N 1
ATOM 747 C CA . ALA A 1 91 ? -5.097 -1.754 0.022 1.00 89.00 91 ALA A CA 1
ATOM 748 C C . ALA A 1 91 ? -4.947 -2.139 1.499 1.00 89.00 91 ALA A C 1
ATOM 750 O O . ALA A 1 91 ? -3.868 -2.015 2.075 1.00 89.00 91 ALA A O 1
ATOM 751 N N . MET A 1 92 ? -6.033 -2.624 2.097 1.00 90.50 92 MET A N 1
ATOM 752 C CA . MET A 1 92 ? -6.068 -3.106 3.476 1.00 90.50 92 MET A CA 1
ATOM 753 C C . MET A 1 92 ? -6.648 -4.516 3.483 1.00 90.50 92 MET A C 1
ATOM 755 O O . MET A 1 92 ? -7.719 -4.731 2.925 1.00 90.50 92 MET A O 1
ATOM 759 N N . LEU A 1 93 ? -5.929 -5.466 4.072 1.00 89.94 93 LEU A N 1
ATOM 760 C CA . LEU A 1 93 ? -6.385 -6.845 4.234 1.00 89.94 93 LEU A CA 1
ATOM 761 C C . LEU A 1 93 ? -7.358 -6.965 5.414 1.00 89.94 93 LEU A C 1
ATOM 763 O O . LEU A 1 93 ? -7.369 -6.123 6.310 1.00 89.94 93 LEU A O 1
ATOM 767 N N . ASP A 1 94 ? -8.103 -8.068 5.476 1.00 86.94 94 ASP A N 1
ATOM 768 C CA . ASP A 1 94 ? -8.977 -8.429 6.602 1.00 86.94 94 ASP A CA 1
ATOM 769 C C . ASP A 1 94 ? -8.230 -8.553 7.935 1.00 86.94 94 ASP A C 1
ATOM 771 O O . ASP A 1 94 ? -8.839 -8.410 8.997 1.00 86.94 94 ASP A O 1
ATOM 775 N N . SER A 1 95 ? -6.919 -8.809 7.892 1.00 88.00 95 SER A N 1
ATOM 776 C CA . SER A 1 95 ? -6.044 -8.790 9.069 1.00 88.00 95 SER A CA 1
ATOM 777 C C . SER A 1 95 ? -5.833 -7.384 9.643 1.00 88.00 95 SER A C 1
ATOM 779 O O . SER A 1 95 ? -5.341 -7.256 10.761 1.00 88.00 95 SER A O 1
ATOM 781 N N . GLY A 1 96 ? -6.184 -6.331 8.896 1.00 87.94 96 GLY A N 1
ATOM 782 C CA . GLY A 1 96 ? -5.847 -4.940 9.202 1.00 87.94 96 GLY A CA 1
ATOM 783 C C . GLY A 1 96 ? -4.452 -4.525 8.723 1.00 87.94 96 GLY A C 1
ATOM 784 O O . GLY A 1 96 ? -4.022 -3.400 8.991 1.00 87.94 96 GLY A O 1
ATOM 785 N N . ASP A 1 97 ? -3.734 -5.410 8.020 1.00 92.00 97 ASP A N 1
ATOM 786 C CA . ASP A 1 97 ? -2.474 -5.060 7.370 1.00 92.00 97 ASP A CA 1
ATOM 787 C C . ASP A 1 97 ? -2.727 -4.142 6.177 1.00 92.00 97 ASP A C 1
ATOM 789 O O . ASP A 1 97 ? -3.584 -4.412 5.332 1.00 92.00 97 ASP A O 1
ATOM 793 N N . VAL A 1 98 ? -1.947 -3.068 6.093 1.00 92.56 98 VAL A N 1
ATOM 794 C CA . VAL A 1 98 ? -2.103 -2.030 5.074 1.00 92.56 98 VAL A CA 1
ATOM 795 C C . VAL A 1 98 ? -0.882 -2.028 4.174 1.00 92.56 98 VAL A C 1
ATOM 797 O O . VAL A 1 98 ? 0.258 -2.035 4.644 1.00 92.56 98 VAL A O 1
ATOM 800 N N . TYR A 1 99 ? -1.134 -2.001 2.873 1.00 92.81 99 TYR A N 1
ATOM 801 C CA . TYR A 1 99 ? -0.119 -2.000 1.835 1.00 92.81 99 TYR A CA 1
ATOM 802 C C . TYR A 1 99 ? -0.360 -0.863 0.854 1.00 92.81 99 TYR A C 1
ATOM 804 O O . TYR A 1 99 ? -1.498 -0.457 0.617 1.00 92.81 99 TYR A O 1
ATOM 812 N N . ALA A 1 100 ? 0.716 -0.385 0.245 1.00 91.06 100 ALA A N 1
ATOM 813 C CA . ALA A 1 100 ? 0.672 0.651 -0.765 1.00 91.06 100 ALA A CA 1
ATOM 814 C C . ALA A 1 100 ? 1.703 0.392 -1.866 1.00 91.06 100 ALA A C 1
ATOM 816 O O . ALA A 1 100 ? 2.806 -0.081 -1.596 1.00 91.06 100 ALA A O 1
ATOM 817 N N . SER A 1 101 ? 1.354 0.699 -3.113 1.00 89.38 101 SER A N 1
ATOM 818 C CA . SER A 1 101 ? 2.309 0.716 -4.221 1.00 89.38 101 SER A CA 1
ATOM 819 C C . SER A 1 101 ? 2.892 2.103 -4.405 1.00 89.38 101 SER A C 1
ATOM 821 O O . SER A 1 101 ? 2.160 3.091 -4.418 1.00 89.38 101 SER A O 1
ATOM 823 N N . PHE A 1 102 ? 4.210 2.171 -4.553 1.00 88.44 102 PHE A N 1
ATOM 824 C CA . PHE A 1 102 ? 4.957 3.410 -4.706 1.00 88.44 102 PHE A CA 1
ATOM 825 C C . PHE A 1 102 ? 5.546 3.479 -6.112 1.00 88.44 102 PHE A C 1
ATOM 827 O O . PHE A 1 102 ? 5.969 2.468 -6.669 1.00 88.44 102 PHE A O 1
ATOM 834 N N . LEU A 1 103 ? 5.610 4.690 -6.651 1.00 84.75 103 LEU A N 1
ATOM 835 C CA . LEU A 1 103 ? 6.346 5.061 -7.848 1.00 84.75 103 LEU A CA 1
ATOM 836 C C . LEU A 1 103 ? 7.316 6.180 -7.453 1.00 84.75 103 LEU A C 1
ATOM 838 O O . LEU A 1 103 ? 6.887 7.255 -7.040 1.00 84.75 103 LEU A O 1
ATOM 842 N N . ARG A 1 104 ? 8.621 5.921 -7.531 1.00 82.44 104 ARG A N 1
ATOM 843 C CA . ARG A 1 104 ? 9.674 6.774 -6.980 1.00 82.44 104 ARG A CA 1
ATOM 844 C C . ARG A 1 104 ? 10.749 7.129 -8.005 1.00 82.44 104 ARG A C 1
ATOM 846 O O . ARG A 1 104 ? 11.339 6.249 -8.611 1.00 82.44 104 ARG A O 1
ATOM 853 N N . LEU A 1 105 ? 11.082 8.405 -8.128 1.00 76.81 105 LEU A N 1
ATOM 854 C CA . LEU A 1 105 ? 12.255 8.904 -8.831 1.00 76.81 105 LEU A CA 1
ATOM 855 C C . LEU A 1 105 ? 13.534 8.592 -8.036 1.00 76.81 105 LEU A C 1
ATOM 857 O O . LEU A 1 105 ? 13.722 9.053 -6.902 1.00 76.81 105 LEU A O 1
ATOM 861 N N . VAL A 1 106 ? 14.443 7.835 -8.644 1.00 74.44 106 VAL A N 1
ATOM 862 C CA . VAL A 1 106 ? 15.766 7.533 -8.086 1.00 74.44 106 VAL A CA 1
ATOM 863 C C . VAL A 1 106 ? 16.731 8.641 -8.511 1.00 74.44 106 VAL A C 1
ATOM 865 O O . VAL A 1 106 ? 17.099 8.743 -9.679 1.00 74.44 106 VAL A O 1
ATOM 868 N N . LYS A 1 107 ? 17.114 9.507 -7.560 1.00 59.97 107 LYS A N 1
ATOM 869 C CA . LYS A 1 107 ? 17.916 10.720 -7.824 1.00 59.97 107 LYS A CA 1
ATOM 870 C C . LYS A 1 107 ? 19.353 10.418 -8.272 1.00 59.97 107 LYS A C 1
ATOM 872 O O . LYS A 1 107 ? 19.922 11.203 -9.020 1.00 59.97 107 LYS A O 1
ATOM 877 N N . ASP A 1 108 ? 19.910 9.285 -7.857 1.00 60.72 108 ASP A N 1
ATOM 878 C CA . ASP A 1 108 ? 21.342 8.992 -8.008 1.00 60.72 108 ASP A CA 1
ATOM 879 C C . ASP A 1 108 ? 21.658 8.154 -9.261 1.00 60.72 108 ASP A C 1
ATOM 881 O O . ASP A 1 108 ? 22.673 7.468 -9.332 1.00 60.72 108 ASP A O 1
ATOM 885 N N . SER A 1 109 ? 20.779 8.164 -10.266 1.00 53.22 109 SER A N 1
ATOM 886 C CA . SER A 1 109 ? 20.975 7.434 -11.523 1.00 53.22 109 SER A CA 1
ATOM 887 C C . SER A 1 109 ? 20.669 8.347 -12.707 1.00 53.22 109 SER A C 1
ATOM 889 O O . SER A 1 109 ? 19.497 8.593 -12.963 1.00 53.22 109 SER A O 1
ATOM 891 N N . PRO A 1 110 ? 21.675 8.874 -13.426 1.00 53.88 110 PRO A N 1
ATOM 892 C CA . PRO A 1 110 ? 21.487 9.445 -14.755 1.00 53.88 110 PRO A CA 1
ATOM 893 C C . PRO A 1 110 ? 21.408 8.316 -15.808 1.00 53.88 110 PRO A C 1
ATOM 895 O O . PRO A 1 110 ? 22.267 7.432 -15.793 1.00 53.88 110 PRO A O 1
ATOM 898 N N . PRO A 1 111 ? 20.436 8.325 -16.743 1.00 63.94 111 PRO A N 1
ATOM 899 C CA . PRO A 1 111 ? 19.259 9.198 -16.783 1.00 63.94 111 PRO A CA 1
ATOM 900 C C . PRO A 1 111 ? 18.302 8.877 -15.630 1.00 63.94 111 PRO A C 1
ATOM 902 O O . PRO A 1 111 ? 18.188 7.711 -15.261 1.00 63.94 111 PRO A O 1
ATOM 905 N N . MET A 1 112 ? 17.628 9.899 -15.080 1.00 66.44 112 MET A N 1
ATOM 906 C CA . MET A 1 112 ? 16.696 9.744 -13.953 1.00 66.44 112 MET A CA 1
ATOM 907 C C . MET A 1 112 ? 15.731 8.578 -14.202 1.00 66.44 112 MET A C 1
ATOM 909 O O . MET A 1 112 ? 14.993 8.588 -15.187 1.00 66.44 112 MET A O 1
ATOM 913 N N . LYS A 1 113 ? 15.734 7.579 -13.312 1.00 78.38 113 LYS A N 1
ATOM 914 C CA . LYS A 1 113 ? 14.889 6.384 -13.443 1.00 78.38 113 LYS A CA 1
ATOM 915 C C . LYS A 1 113 ? 13.767 6.376 -12.421 1.00 78.38 113 LYS A C 1
ATOM 917 O O . LYS A 1 113 ? 13.945 6.789 -11.274 1.00 78.38 113 LYS A O 1
ATOM 922 N N . MET A 1 114 ? 12.626 5.839 -12.839 1.00 83.69 114 MET A N 1
ATOM 923 C CA . MET A 1 114 ? 11.514 5.539 -11.948 1.00 83.69 114 MET A CA 1
ATOM 924 C C . MET A 1 114 ? 11.658 4.115 -11.410 1.00 83.69 114 MET A C 1
ATOM 926 O O . MET A 1 114 ? 11.841 3.168 -12.170 1.00 83.69 114 MET A O 1
ATOM 930 N N . GLN A 1 115 ? 11.549 3.970 -10.099 1.00 88.19 115 GLN A N 1
ATOM 931 C CA . GLN A 1 115 ? 11.434 2.713 -9.381 1.00 88.19 115 GLN A CA 1
ATOM 932 C C . GLN A 1 115 ? 9.986 2.530 -8.931 1.00 88.19 115 GLN A C 1
ATOM 934 O O . GLN A 1 115 ? 9.335 3.474 -8.497 1.00 88.19 115 GLN A O 1
ATOM 939 N N . VAL A 1 116 ? 9.491 1.309 -9.005 1.00 89.75 116 VAL A N 1
ATOM 940 C CA . VAL A 1 116 ? 8.190 0.879 -8.497 1.00 89.75 116 VAL A CA 1
ATOM 941 C C . VAL A 1 116 ? 8.379 -0.156 -7.405 1.00 89.75 116 VAL A C 1
ATOM 943 O O . VAL A 1 116 ? 9.419 -0.812 -7.338 1.00 89.75 116 VAL A O 1
ATOM 946 N N . GLY A 1 117 ? 7.379 -0.309 -6.544 1.00 90.69 117 GLY A N 1
ATOM 947 C CA . GLY A 1 117 ? 7.347 -1.426 -5.612 1.00 90.69 117 GLY A CA 1
ATOM 948 C C . GLY A 1 117 ? 6.247 -1.342 -4.570 1.00 90.69 117 GLY A C 1
ATOM 949 O O . GLY A 1 117 ? 5.481 -0.378 -4.520 1.00 90.69 117 GLY A O 1
ATOM 950 N N . LEU A 1 118 ? 6.165 -2.381 -3.744 1.00 92.94 118 LEU A N 1
ATOM 951 C CA . LEU A 1 118 ? 5.150 -2.536 -2.713 1.00 92.94 118 LEU A CA 1
ATOM 952 C C . LEU A 1 118 ? 5.739 -2.211 -1.339 1.00 92.94 118 LEU A C 1
ATOM 954 O O . LEU A 1 118 ? 6.857 -2.605 -1.011 1.00 92.94 118 LEU A O 1
ATOM 958 N N . TYR A 1 119 ? 4.957 -1.522 -0.521 1.00 93.12 119 TYR A N 1
ATOM 959 C CA . TYR A 1 119 ? 5.307 -1.123 0.833 1.00 93.12 119 TYR A CA 1
ATOM 960 C C . TYR A 1 119 ? 4.201 -1.561 1.789 1.00 93.12 119 TYR A C 1
ATOM 962 O O . TYR A 1 119 ? 3.024 -1.539 1.434 1.00 93.12 119 TYR A O 1
ATOM 970 N N . ARG A 1 120 ? 4.574 -1.960 3.003 1.00 94.75 120 ARG A N 1
ATOM 971 C CA . ARG A 1 120 ? 3.662 -2.265 4.110 1.00 94.75 120 ARG A CA 1
ATOM 972 C C . ARG A 1 120 ? 3.723 -1.137 5.128 1.00 94.75 120 ARG A C 1
ATOM 974 O O . ARG A 1 120 ? 4.813 -0.690 5.479 1.00 94.75 120 ARG A O 1
ATOM 981 N N . LEU A 1 121 ? 2.572 -0.710 5.628 1.00 94.44 121 LEU A N 1
ATOM 982 C CA . LEU A 1 121 ? 2.508 0.244 6.724 1.00 94.44 121 LEU A CA 1
ATOM 983 C C . LEU A 1 121 ? 2.809 -0.462 8.049 1.00 94.44 121 LEU A C 1
ATOM 985 O O . LEU A 1 121 ? 2.091 -1.379 8.453 1.00 94.44 121 LEU A O 1
ATOM 989 N N . LYS A 1 122 ? 3.836 0.002 8.755 1.00 95.81 122 LYS A N 1
ATOM 990 C CA . LYS A 1 122 ? 4.123 -0.369 10.139 1.00 95.81 122 LYS A CA 1
ATOM 991 C C . LYS A 1 122 ? 3.637 0.742 11.063 1.00 95.81 122 LYS A C 1
ATOM 993 O O . LYS A 1 122 ? 4.174 1.840 11.034 1.00 95.81 122 LYS A O 1
ATOM 998 N N . LYS A 1 123 ? 2.645 0.450 11.899 1.00 94.25 123 LYS A N 1
ATOM 999 C CA . LYS A 1 123 ? 2.046 1.397 12.852 1.00 94.25 123 LYS A CA 1
ATOM 1000 C C . LYS A 1 123 ? 2.766 1.299 14.202 1.00 94.25 123 LYS A C 1
ATOM 1002 O O . LYS A 1 123 ? 2.854 0.203 14.753 1.00 94.25 123 LYS A O 1
ATOM 1007 N N . THR A 1 124 ? 3.265 2.412 14.736 1.00 91.56 124 THR A N 1
ATOM 1008 C CA . THR A 1 124 ? 3.983 2.475 16.021 1.00 91.56 124 THR A CA 1
ATOM 1009 C C . THR A 1 124 ? 3.541 3.711 16.807 1.00 91.56 124 THR A C 1
ATOM 1011 O O . THR A 1 124 ? 3.889 4.830 16.446 1.00 91.56 124 THR A O 1
ATOM 1014 N N . GLY A 1 125 ? 2.785 3.525 17.894 1.00 91.94 125 GLY A N 1
ATOM 1015 C CA . GLY A 1 125 ? 2.227 4.654 18.650 1.00 91.94 125 GLY A CA 1
ATOM 1016 C C . GLY A 1 125 ? 1.253 5.469 17.795 1.00 91.94 125 GLY A C 1
ATOM 1017 O O . GLY A 1 125 ? 0.308 4.903 17.249 1.00 91.94 125 GLY A O 1
ATOM 1018 N N . ASP A 1 126 ? 1.510 6.768 17.673 1.00 92.62 126 ASP A N 1
ATOM 1019 C CA . ASP A 1 126 ? 0.820 7.753 16.827 1.00 92.62 126 ASP A CA 1
ATOM 1020 C C . ASP A 1 126 ? 1.543 8.027 15.491 1.00 92.62 126 ASP A C 1
ATOM 1022 O O . ASP A 1 126 ? 1.130 8.884 14.707 1.00 92.62 126 ASP A O 1
ATOM 1026 N N . HIS A 1 127 ? 2.594 7.262 15.191 1.00 94.50 127 HIS A N 1
ATOM 1027 C CA . HIS A 1 127 ? 3.367 7.343 13.955 1.00 94.50 127 HIS A CA 1
ATOM 1028 C C . HIS A 1 127 ? 3.252 6.056 13.131 1.00 94.50 127 HIS A C 1
ATOM 1030 O O . HIS A 1 127 ? 2.969 4.975 13.652 1.00 94.50 127 HIS A O 1
ATOM 1036 N N . GLY A 1 128 ? 3.475 6.142 11.823 1.00 93.44 128 GLY A N 1
ATOM 1037 C CA . GLY A 1 128 ? 3.522 4.970 10.954 1.00 93.44 128 GLY A CA 1
ATOM 1038 C C . GLY A 1 128 ? 4.597 5.093 9.889 1.00 93.44 128 GLY A C 1
ATOM 1039 O O . GLY A 1 128 ? 4.798 6.172 9.363 1.00 93.44 128 GLY A O 1
ATOM 1040 N N . ASP A 1 129 ? 5.251 3.989 9.541 1.00 93.25 129 ASP A N 1
ATOM 1041 C CA . ASP A 1 129 ? 6.333 3.953 8.556 1.00 93.25 129 ASP A CA 1
ATOM 1042 C C . ASP A 1 129 ? 5.994 3.037 7.383 1.00 93.25 129 ASP A C 1
ATOM 1044 O O . ASP A 1 129 ? 5.473 1.933 7.561 1.00 93.25 129 ASP A O 1
ATOM 1048 N N . TRP A 1 130 ? 6.356 3.459 6.174 1.00 92.19 130 TRP A N 1
ATOM 1049 C CA . TRP A 1 130 ? 6.280 2.614 4.987 1.00 92.19 130 TRP A CA 1
ATOM 1050 C C . TRP A 1 130 ? 7.535 1.754 4.864 1.00 92.19 130 TRP A C 1
ATOM 1052 O O . TRP A 1 130 ? 8.627 2.249 4.585 1.00 92.19 130 TRP A O 1
ATOM 1062 N N . ILE A 1 131 ? 7.375 0.445 5.035 1.00 93.50 131 ILE A N 1
ATOM 1063 C CA . ILE A 1 131 ? 8.456 -0.534 4.938 1.00 93.50 131 ILE A CA 1
ATOM 1064 C C . ILE A 1 131 ? 8.386 -1.216 3.576 1.00 93.50 131 ILE A C 1
ATOM 1066 O O . ILE A 1 131 ? 7.369 -1.819 3.238 1.00 93.50 131 ILE A O 1
ATOM 1070 N N . ALA A 1 132 ? 9.461 -1.131 2.791 1.00 91.62 132 ALA A N 1
ATOM 1071 C CA . ALA A 1 132 ? 9.527 -1.800 1.496 1.00 91.62 132 ALA A CA 1
ATOM 1072 C C . ALA A 1 132 ? 9.373 -3.316 1.660 1.00 91.62 132 ALA A C 1
ATOM 1074 O O . ALA A 1 132 ? 10.026 -3.930 2.505 1.00 91.62 132 ALA A O 1
ATOM 1075 N N . VAL A 1 133 ? 8.542 -3.926 0.820 1.00 92.44 133 VAL A N 1
ATOM 1076 C CA . VAL A 1 133 ? 8.387 -5.376 0.766 1.00 92.44 133 VAL A CA 1
ATOM 1077 C C . VAL A 1 133 ? 9.534 -5.957 -0.071 1.00 92.44 133 VAL A C 1
ATOM 1079 O O . VAL A 1 133 ? 9.645 -5.625 -1.260 1.00 92.44 133 VAL A O 1
ATOM 1082 N N . PRO A 1 134 ? 10.382 -6.835 0.499 1.00 87.75 134 PRO A N 1
ATOM 1083 C CA . PRO A 1 134 ? 11.509 -7.420 -0.220 1.00 87.75 134 PRO A CA 1
ATOM 1084 C C . PRO A 1 134 ? 11.091 -8.101 -1.528 1.00 87.75 134 PRO A C 1
ATOM 1086 O O . PRO A 1 134 ? 10.060 -8.768 -1.599 1.00 87.75 134 PRO A O 1
ATOM 1089 N N . GLY A 1 135 ? 11.900 -7.926 -2.573 1.00 86.69 135 GLY A N 1
ATOM 1090 C CA . GLY A 1 135 ? 11.667 -8.534 -3.888 1.00 86.69 135 GLY A CA 1
ATOM 1091 C C . GLY A 1 135 ? 10.581 -7.869 -4.740 1.00 86.69 135 GLY A C 1
ATOM 1092 O O . GLY A 1 135 ? 10.338 -8.329 -5.850 1.00 86.69 135 GLY A O 1
ATOM 1093 N N . THR A 1 136 ? 9.940 -6.798 -4.259 1.00 91.31 136 THR A N 1
ATOM 1094 C CA . THR A 1 136 ? 8.939 -6.049 -5.046 1.00 91.31 136 THR A CA 1
ATOM 1095 C C . THR A 1 136 ? 9.482 -4.761 -5.658 1.00 91.31 136 THR A C 1
ATOM 1097 O O . THR A 1 136 ? 8.869 -4.231 -6.578 1.00 91.31 136 THR A O 1
ATOM 1100 N N . LEU A 1 137 ? 10.619 -4.256 -5.167 1.00 90.50 137 LEU A N 1
ATOM 1101 C CA . LEU A 1 137 ? 11.247 -3.053 -5.706 1.00 90.50 137 LEU A CA 1
ATOM 1102 C C . LEU A 1 137 ? 11.907 -3.357 -7.056 1.00 90.50 137 LEU A C 1
ATOM 1104 O O . LEU A 1 137 ? 12.717 -4.278 -7.149 1.00 90.50 137 LEU A O 1
ATOM 1108 N N . GLY A 1 138 ? 11.623 -2.551 -8.075 1.00 89.62 138 GLY A N 1
ATOM 1109 C CA . GLY A 1 138 ? 12.231 -2.703 -9.396 1.00 89.62 138 GLY A CA 1
ATOM 1110 C C . GLY A 1 138 ? 12.080 -1.465 -10.281 1.00 89.62 138 GLY A C 1
ATOM 1111 O O . GLY A 1 138 ? 11.352 -0.541 -9.924 1.00 89.62 138 GLY A O 1
ATOM 1112 N N . PRO A 1 139 ? 12.781 -1.396 -11.420 1.00 90.00 139 PRO A N 1
ATOM 1113 C CA . PRO A 1 139 ? 12.591 -0.341 -12.413 1.00 90.00 139 PRO A CA 1
ATOM 1114 C C . PRO A 1 139 ? 11.171 -0.361 -13.006 1.00 90.00 139 PRO A C 1
ATOM 1116 O O . PRO A 1 139 ? 10.633 -1.427 -13.298 1.00 90.00 139 PRO A O 1
ATOM 1119 N N . ASN A 1 140 ? 10.566 0.813 -13.215 1.00 86.88 140 ASN A N 1
ATOM 1120 C CA . ASN A 1 140 ? 9.216 0.946 -13.792 1.00 86.88 140 ASN A CA 1
ATOM 1121 C C . ASN A 1 140 ? 9.153 0.633 -15.300 1.00 86.88 140 ASN A C 1
ATOM 1123 O O . ASN A 1 140 ? 8.079 0.594 -15.890 1.00 86.88 140 ASN A O 1
ATOM 1127 N N . ASP A 1 141 ? 10.303 0.465 -15.938 1.00 85.69 141 ASP A N 1
ATOM 1128 C CA . ASP A 1 141 ? 10.462 0.118 -17.348 1.00 85.69 141 ASP A CA 1
ATOM 1129 C C . ASP A 1 141 ? 10.836 -1.358 -17.552 1.00 85.69 141 ASP A C 1
ATOM 1131 O O . ASP A 1 141 ? 10.929 -1.807 -18.691 1.00 85.69 141 ASP A O 1
ATOM 1135 N N . GLN A 1 142 ? 11.024 -2.128 -16.475 1.00 88.50 142 GLN A N 1
ATOM 1136 C CA . GLN A 1 142 ? 11.367 -3.544 -16.553 1.00 88.50 142 GLN A CA 1
ATOM 1137 C C . GLN A 1 142 ? 10.097 -4.410 -16.634 1.00 88.50 142 GLN A C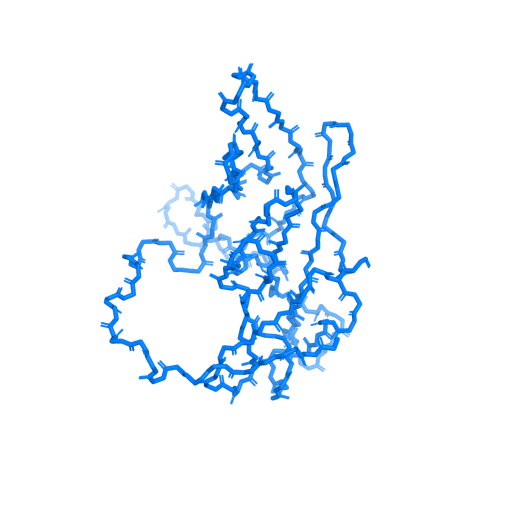 1
ATOM 1139 O O . GLN A 1 142 ? 9.357 -4.480 -15.649 1.00 88.50 142 GLN A O 1
ATOM 1144 N N . PRO A 1 143 ? 9.856 -5.139 -17.743 1.00 89.69 143 PRO A N 1
ATOM 1145 C CA . PRO A 1 143 ? 8.742 -6.078 -17.827 1.00 89.69 143 PRO A CA 1
ATOM 1146 C C . PRO A 1 143 ? 8.779 -7.118 -16.701 1.00 89.69 143 PRO A C 1
ATOM 1148 O O . PRO A 1 143 ? 9.840 -7.636 -16.346 1.00 89.69 143 PRO A O 1
ATOM 1151 N N . GLY A 1 144 ? 7.615 -7.410 -16.126 1.00 85.19 144 GLY A N 1
ATOM 1152 C CA . GLY A 1 144 ? 7.456 -8.352 -15.016 1.00 85.19 144 GLY A CA 1
ATOM 1153 C C . GLY A 1 144 ? 7.794 -7.808 -13.627 1.00 85.19 144 GLY A C 1
ATOM 1154 O O . GLY A 1 144 ? 7.506 -8.477 -12.631 1.00 85.19 144 GLY A O 1
ATOM 1155 N N . ALA A 1 145 ? 8.334 -6.589 -13.519 1.00 87.19 145 ALA A N 1
ATOM 1156 C CA . ALA A 1 145 ? 8.445 -5.903 -12.235 1.00 87.19 145 ALA A CA 1
ATOM 1157 C C . ALA A 1 145 ? 7.055 -5.627 -11.636 1.00 87.19 145 ALA A C 1
ATOM 1159 O O . ALA A 1 145 ? 6.047 -5.571 -12.348 1.00 87.19 145 ALA A O 1
ATOM 1160 N N . PHE A 1 146 ? 6.990 -5.434 -10.316 1.00 89.50 146 PHE A N 1
ATOM 1161 C CA . PHE A 1 146 ? 5.757 -5.005 -9.659 1.00 89.50 146 PHE A CA 1
ATOM 1162 C C . PHE A 1 146 ? 5.279 -3.682 -10.271 1.00 89.50 146 PHE A C 1
ATOM 1164 O O . PHE A 1 146 ? 6.038 -2.727 -10.318 1.00 89.50 146 PHE A O 1
ATOM 1171 N N . GLY A 1 147 ? 4.031 -3.612 -10.728 1.00 85.75 147 GLY A N 1
ATOM 1172 C CA . GLY A 1 147 ? 3.454 -2.409 -11.324 1.00 85.75 147 GLY A CA 1
ATOM 1173 C C . GLY A 1 147 ? 2.664 -1.604 -10.299 1.00 85.75 147 GLY A C 1
ATOM 1174 O O . GLY A 1 147 ? 3.180 -0.695 -9.650 1.00 85.75 147 GLY A O 1
ATOM 1175 N N . ARG A 1 148 ? 1.378 -1.932 -10.155 1.00 87.19 148 ARG A N 1
ATOM 1176 C CA . ARG A 1 148 ? 0.437 -1.194 -9.302 1.00 87.19 148 ARG A CA 1
ATOM 1177 C C . ARG A 1 148 ? -0.259 -2.129 -8.325 1.00 87.19 148 ARG A C 1
ATOM 1179 O O . ARG A 1 148 ? -0.596 -3.254 -8.685 1.00 87.19 148 ARG A O 1
ATOM 1186 N N . LEU A 1 149 ? -0.523 -1.650 -7.110 1.00 88.12 149 LEU A N 1
ATOM 1187 C CA . LEU A 1 149 ? -1.462 -2.279 -6.186 1.00 88.12 149 LEU A CA 1
ATOM 1188 C C . LEU A 1 149 ? -2.870 -1.796 -6.520 1.00 88.12 149 LEU A C 1
ATOM 1190 O O . LEU A 1 149 ? -3.136 -0.596 -6.504 1.00 88.12 149 LEU A O 1
ATOM 1194 N N . ASN A 1 150 ? -3.774 -2.721 -6.811 1.00 86.12 150 ASN A N 1
ATOM 1195 C CA . ASN A 1 150 ? -5.099 -2.375 -7.315 1.00 86.12 150 ASN A CA 1
ATOM 1196 C C . ASN A 1 150 ? -6.222 -2.751 -6.348 1.00 86.12 150 ASN A C 1
ATOM 1198 O O . ASN A 1 150 ? -7.322 -2.222 -6.462 1.00 86.12 150 ASN A O 1
ATOM 1202 N N . GLY A 1 151 ? -5.943 -3.602 -5.360 1.00 85.81 151 GLY A N 1
ATOM 1203 C CA . GLY A 1 151 ? -6.895 -3.915 -4.306 1.00 85.81 151 GLY A CA 1
ATOM 1204 C C . GLY A 1 151 ? -6.508 -5.152 -3.509 1.00 85.81 151 GLY A C 1
ATOM 1205 O O . GLY A 1 151 ? -5.335 -5.511 -3.401 1.00 85.81 151 GLY A O 1
ATOM 1206 N N . THR A 1 152 ? -7.524 -5.789 -2.943 1.00 86.69 152 THR A N 1
ATOM 1207 C CA . THR A 1 152 ? -7.437 -7.032 -2.176 1.00 86.69 152 THR A CA 1
ATOM 1208 C C . THR A 1 152 ? -8.735 -7.825 -2.344 1.00 86.69 152 THR A C 1
ATOM 1210 O O . THR A 1 152 ? -9.779 -7.224 -2.594 1.00 86.69 152 THR A O 1
ATOM 1213 N N . ASP A 1 153 ? -8.676 -9.147 -2.195 1.00 82.69 153 ASP A N 1
ATOM 1214 C CA . ASP A 1 153 ? -9.859 -10.014 -2.043 1.00 82.69 153 ASP A CA 1
ATOM 1215 C C . ASP A 1 153 ? -10.256 -10.232 -0.562 1.00 82.69 153 ASP A C 1
ATOM 1217 O O . ASP A 1 153 ? -11.151 -11.016 -0.255 1.00 82.69 153 ASP A O 1
ATOM 1221 N N . GLY A 1 154 ? -9.569 -9.550 0.359 1.00 81.81 154 GLY A N 1
ATOM 1222 C CA . GLY A 1 154 ? -9.665 -9.710 1.810 1.00 81.81 154 GLY A CA 1
ATOM 1223 C C . GLY A 1 154 ? -8.451 -10.427 2.408 1.00 81.81 154 GLY A C 1
ATOM 1224 O O . GLY A 1 154 ? -8.002 -10.061 3.492 1.00 81.81 154 GLY A O 1
ATOM 1225 N N . VAL A 1 155 ? -7.846 -11.383 1.700 1.00 86.19 155 VAL A N 1
ATOM 1226 C CA . VAL A 1 155 ? -6.712 -12.195 2.196 1.00 86.19 155 VAL A CA 1
ATOM 1227 C C . VAL A 1 155 ? -5.452 -12.011 1.344 1.00 86.19 155 VAL A C 1
ATOM 1229 O O . VAL A 1 155 ? -4.330 -12.043 1.855 1.00 86.19 155 VAL A O 1
ATOM 1232 N N . HIS A 1 156 ? -5.629 -11.782 0.050 1.00 84.88 156 HIS A N 1
ATOM 1233 C CA . HIS A 1 156 ? -4.586 -11.619 -0.945 1.00 84.88 156 HIS A CA 1
ATOM 1234 C C . HIS A 1 156 ? -4.606 -10.208 -1.512 1.00 84.88 156 HIS A C 1
ATOM 1236 O O . HIS A 1 156 ? -5.655 -9.626 -1.779 1.00 84.88 156 HIS A O 1
ATOM 1242 N N . LEU A 1 157 ? -3.416 -9.681 -1.774 1.00 88.50 157 LEU A N 1
ATOM 1243 C CA . LEU A 1 157 ? -3.258 -8.451 -2.535 1.00 88.50 157 LEU A CA 1
ATOM 1244 C C . LEU A 1 157 ? -3.472 -8.739 -4.019 1.00 88.50 157 LEU A C 1
ATOM 1246 O O . LEU A 1 157 ? -2.932 -9.718 -4.540 1.00 88.50 157 LEU A O 1
ATOM 1250 N N . VAL A 1 158 ? -4.196 -7.844 -4.689 1.00 88.62 158 VAL A N 1
ATOM 1251 C CA . VAL A 1 158 ? -4.404 -7.861 -6.140 1.00 88.62 158 VAL A CA 1
ATOM 1252 C C . VAL A 1 158 ? -3.562 -6.761 -6.769 1.00 88.62 158 VAL A C 1
ATOM 1254 O O . VAL A 1 158 ? -3.731 -5.574 -6.468 1.00 88.62 158 VAL A O 1
ATOM 1257 N N . TYR A 1 159 ? -2.645 -7.143 -7.650 1.00 86.81 159 TYR A N 1
ATOM 1258 C CA . TYR A 1 159 ? -1.684 -6.226 -8.255 1.00 86.81 159 TYR A CA 1
ATOM 1259 C C . TYR A 1 159 ? -1.469 -6.513 -9.744 1.00 86.81 159 TYR A C 1
ATOM 1261 O O . TYR A 1 159 ? -1.857 -7.559 -10.259 1.00 86.81 159 TYR A O 1
ATOM 1269 N N . SER A 1 160 ? -0.869 -5.554 -10.441 1.00 88.31 160 SER A N 1
ATOM 1270 C CA . SER A 1 160 ? -0.427 -5.690 -11.830 1.00 88.31 160 SER A CA 1
ATOM 1271 C C . SER A 1 160 ? 1.097 -5.695 -11.904 1.00 88.31 160 SER A C 1
ATOM 1273 O O . SER A 1 160 ? 1.773 -5.239 -10.978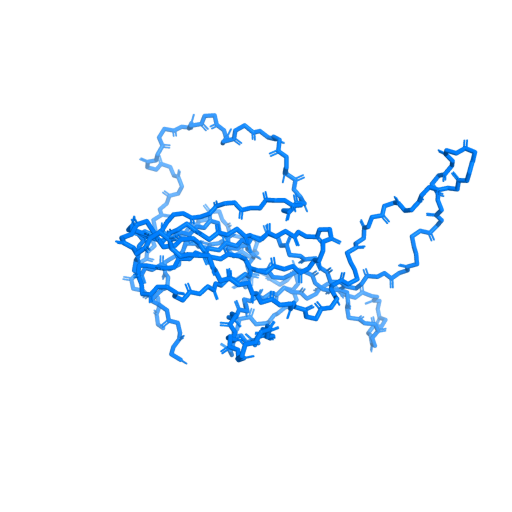 1.00 88.31 160 SER A O 1
ATOM 1275 N N . ARG A 1 161 ? 1.643 -6.184 -13.017 1.00 87.88 161 ARG A N 1
ATOM 1276 C CA . ARG A 1 161 ? 3.074 -6.109 -13.334 1.00 87.88 161 ARG A CA 1
ATOM 1277 C C . ARG A 1 161 ? 3.317 -5.203 -14.531 1.00 87.88 161 ARG A C 1
ATOM 1279 O O . ARG A 1 161 ? 2.440 -5.029 -15.374 1.00 87.88 161 ARG A O 1
ATOM 1286 N N . VAL A 1 162 ? 4.500 -4.604 -14.585 1.00 84.62 162 VAL A N 1
ATOM 1287 C CA . VAL A 1 162 ? 4.921 -3.742 -15.695 1.00 84.62 162 VAL A CA 1
ATOM 1288 C C . VAL A 1 162 ? 4.939 -4.558 -16.989 1.00 84.62 162 VAL A C 1
ATOM 1290 O O . VAL A 1 162 ? 5.498 -5.651 -17.028 1.00 84.62 162 VAL A O 1
ATOM 1293 N N . GLY A 1 163 ? 4.324 -4.028 -18.048 1.00 82.19 163 GLY A N 1
ATOM 1294 C CA . GLY A 1 163 ? 4.281 -4.671 -19.366 1.00 82.19 163 GLY A CA 1
ATOM 1295 C C . GLY A 1 163 ? 3.375 -5.904 -19.467 1.00 82.19 163 GLY A C 1
ATOM 1296 O O . GLY A 1 163 ? 3.309 -6.504 -20.534 1.00 82.19 163 GLY A O 1
ATOM 1297 N N . GLU A 1 164 ? 2.663 -6.278 -18.399 1.00 81.94 164 GLU A N 1
ATOM 1298 C CA . GLU A 1 164 ? 1.770 -7.438 -18.389 1.00 81.94 164 GLU A CA 1
ATOM 1299 C C . GLU A 1 164 ? 0.296 -7.007 -18.316 1.00 81.94 164 GLU A C 1
ATOM 1301 O O . GLU A 1 164 ? -0.083 -6.111 -17.559 1.00 81.94 164 GLU A O 1
ATOM 1306 N N . HIS A 1 165 ? -0.569 -7.678 -19.079 1.00 78.75 165 HIS A N 1
ATOM 1307 C CA . HIS A 1 165 ? -2.012 -7.405 -19.130 1.00 78.75 165 HIS A CA 1
ATOM 1308 C C . HIS A 1 165 ? -2.835 -8.368 -18.253 1.00 78.75 165 HIS A C 1
ATOM 1310 O O . HIS A 1 165 ? -3.964 -8.718 -18.594 1.00 78.75 165 HIS A O 1
ATOM 1316 N N . ALA A 1 166 ? -2.276 -8.787 -17.116 1.00 75.94 166 ALA A N 1
ATOM 1317 C CA . ALA A 1 166 ? -2.881 -9.745 -16.193 1.00 75.94 166 ALA A CA 1
ATOM 1318 C C . ALA A 1 166 ? -2.932 -9.221 -14.750 1.00 75.94 166 ALA A C 1
ATOM 1320 O O . ALA A 1 166 ? -2.191 -8.309 -14.364 1.00 75.94 166 ALA A O 1
ATOM 1321 N N . TRP A 1 167 ? -3.818 -9.827 -13.958 1.00 78.94 167 TRP A N 1
ATOM 1322 C CA . TRP A 1 167 ? -3.955 -9.582 -12.528 1.00 78.94 167 TRP A CA 1
ATOM 1323 C C . TRP A 1 167 ? -3.273 -10.692 -11.736 1.00 78.94 167 TRP A C 1
ATOM 1325 O O . TRP A 1 167 ? -3.467 -11.881 -12.003 1.00 78.94 167 TRP A O 1
ATOM 1335 N N . PHE A 1 168 ? -2.495 -10.297 -10.734 1.00 80.75 168 PHE A N 1
ATOM 1336 C CA . PHE A 1 168 ? -1.731 -11.203 -9.890 1.00 80.75 168 PHE A CA 1
ATOM 1337 C C . PHE A 1 168 ? -2.230 -11.153 -8.456 1.00 80.75 168 PHE A C 1
ATOM 1339 O O . PHE A 1 168 ? -2.511 -10.079 -7.921 1.00 80.75 168 PHE A O 1
ATOM 1346 N N . PHE A 1 169 ? -2.267 -12.328 -7.832 1.00 80.75 169 PHE A N 1
ATOM 1347 C CA . PHE A 1 169 ? -2.647 -12.505 -6.439 1.00 80.75 169 PHE A CA 1
ATOM 1348 C C . PHE A 1 169 ? -1.414 -12.918 -5.644 1.00 80.75 169 PHE A C 1
ATOM 1350 O O . PHE A 1 169 ? -0.705 -13.866 -5.998 1.00 80.75 169 PHE A O 1
ATOM 1357 N N . SER A 1 170 ? -1.137 -12.205 -4.558 1.00 76.62 170 SER A N 1
ATOM 1358 C CA . SER A 1 170 ? -0.119 -12.613 -3.591 1.00 76.62 170 SER A CA 1
ATOM 1359 C C . SER A 1 170 ? -0.718 -12.669 -2.203 1.00 76.62 170 SER A C 1
ATOM 1361 O O . SER A 1 170 ? -1.341 -11.704 -1.758 1.00 76.62 170 SER A O 1
ATOM 1363 N N . SER A 1 171 ? -0.452 -13.760 -1.487 1.00 68.81 171 SER A N 1
ATOM 1364 C CA . SER A 1 171 ? -0.596 -13.771 -0.033 1.00 68.81 171 SER A CA 1
ATOM 1365 C C . SER A 1 171 ? 0.230 -12.634 0.557 1.00 68.81 171 SER A C 1
ATOM 1367 O O . SER A 1 171 ? 1.327 -12.367 0.055 1.00 68.81 171 SER A O 1
ATOM 1369 N N . ALA A 1 172 ? -0.274 -12.010 1.621 1.00 60.59 172 ALA A N 1
ATOM 1370 C CA . ALA A 1 172 ? 0.454 -11.005 2.383 1.00 60.59 172 ALA A CA 1
ATOM 1371 C C . ALA A 1 172 ? 1.907 -11.470 2.629 1.00 60.59 172 ALA A C 1
ATOM 1373 O O . ALA A 1 172 ? 2.108 -12.515 3.259 1.00 60.59 172 ALA A O 1
ATOM 1374 N N . PRO A 1 173 ? 2.924 -10.773 2.095 1.00 59.44 173 PRO A N 1
ATOM 1375 C CA . PRO A 1 173 ? 4.302 -11.095 2.426 1.00 59.44 173 PRO A CA 1
ATOM 1376 C C . PRO A 1 173 ? 4.492 -10.842 3.927 1.00 59.44 173 PRO A C 1
ATOM 1378 O O . PRO A 1 173 ? 4.114 -9.772 4.417 1.00 59.44 173 PRO A O 1
ATOM 1381 N N . LYS A 1 174 ? 4.981 -11.868 4.637 1.00 46.41 174 LYS A N 1
ATOM 1382 C CA . LYS A 1 174 ? 5.191 -11.843 6.092 1.00 46.41 174 LYS A CA 1
ATOM 1383 C C . LYS A 1 174 ? 6.256 -10.824 6.473 1.00 46.41 174 LYS A C 1
ATOM 1385 O O . LYS A 1 174 ? 7.319 -10.838 5.815 1.00 46.41 174 LYS A O 1
#

Secondary structure (DSSP, 8-state):
----EEEGGGS--PPPS-STTTT--SEEEEEETTEEEEEETTTTEEEEEETTTTEEEEEEPP--------B-TTS-B-------EEEEEEEE-TTS-EEEEEEEEETTSSSPEEEEEEEEEEEETTEEEEEEPTT--EETTSTTSEEEEEEESSSEEEEEETT--EEEEEE---

Sequence (174 aa):
MVNSTLERTTFEPWPPPAFSGHDFPDLTMRCARKL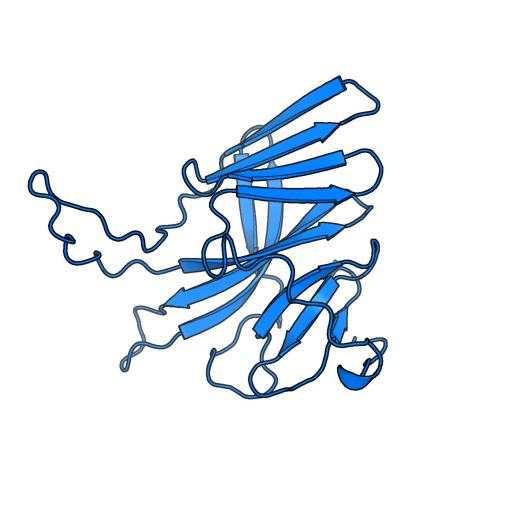LGIYEGASDEWVEYNLSTNRLSRWKLPKQDHPWAEYDNHGEVLPIPYRRTRISGVAMLDSGDVYASFLRLVKDSPPMKMQVGLYRLKKTGDHGDWIAVPGTLGPNDQPGAFGRLNGTDGVHLVYSRVGEHAWFFSSAPK

pLDDT: mean 74.09, std 19.6, range [26.81, 95.81]